Protein AF-A0A7J3XAY4-F1 (afdb_monomer)

Solvent-accessible surface area (backbone atoms only — not comparable to full-atom values): 6436 Å² total; per-residue (Å²): 137,67,55,61,93,83,45,65,50,96,45,68,69,40,49,77,64,52,71,62,56,57,43,84,44,72,63,88,97,42,81,42,78,47,72,65,78,79,75,43,59,65,22,84,42,76,41,29,35,29,28,75,67,48,33,23,26,46,93,77,48,100,66,72,84,59,48,47,61,45,39,46,44,5,50,35,79,92,67,63,33,45,67,48,73,51,56,79,40,80,43,60,65,83,68,67,56,77,91,51,50,65,33,71,58,120

Foldseek 3Di:
DDDPVRPDDPDPVCVVVVVFDWDWDDDPNDIDTDGDDDQDLEAEEEAAEAEPLGFGFHPPPPDPPCRQVSQCSQCDDDDHHDYDYDYPYYDYPPPPDPVRGPHDSD

Structure (mmCIF, N/CA/C/O backbone):
data_AF-A0A7J3XAY4-F1
#
_entry.id   AF-A0A7J3XAY4-F1
#
loop_
_atom_site.group_PDB
_atom_site.id
_atom_site.type_symbol
_atom_site.label_atom_id
_atom_site.label_alt_id
_atom_site.label_comp_id
_atom_site.label_asym_id
_atom_site.label_entity_id
_atom_site.label_seq_id
_atom_site.pdbx_PDB_ins_code
_atom_site.Cartn_x
_atom_site.Cartn_y
_atom_site.Cartn_z
_atom_site.occupancy
_atom_site.B_iso_or_equiv
_atom_site.auth_seq_id
_atom_site.auth_comp_id
_atom_site.auth_asym_id
_atom_site.auth_atom_id
_atom_site.pdbx_PDB_model_num
ATOM 1 N N . MET A 1 1 ? 11.924 -11.647 -12.050 1.00 62.00 1 MET A N 1
ATOM 2 C CA . MET A 1 1 ? 12.109 -10.312 -12.655 1.00 62.00 1 MET A CA 1
ATOM 3 C C . MET A 1 1 ? 12.253 -10.553 -14.152 1.00 62.00 1 MET A C 1
ATOM 5 O O . MET A 1 1 ? 13.091 -11.372 -14.502 1.00 62.00 1 MET A O 1
ATOM 9 N N . PHE A 1 2 ? 11.367 -10.007 -14.989 1.00 80.88 2 PHE A N 1
ATOM 10 C CA . PHE A 1 2 ? 11.328 -10.290 -16.432 1.00 80.88 2 PHE A CA 1
ATOM 11 C C . PHE A 1 2 ? 12.084 -9.215 -17.213 1.00 80.88 2 PHE A C 1
ATOM 13 O O . PHE A 1 2 ? 11.712 -8.044 -17.194 1.00 80.88 2 PHE A O 1
ATOM 20 N N . ASP A 1 3 ? 13.164 -9.614 -17.870 1.00 88.44 3 ASP A N 1
ATOM 21 C CA . ASP A 1 3 ? 13.917 -8.741 -18.763 1.00 88.44 3 ASP A CA 1
ATOM 22 C C . ASP A 1 3 ? 13.162 -8.596 -20.096 1.00 88.44 3 ASP A C 1
ATOM 24 O O . ASP A 1 3 ? 12.887 -9.619 -20.732 1.00 88.44 3 ASP A O 1
ATOM 28 N N . PRO A 1 4 ? 12.843 -7.361 -20.537 1.00 85.56 4 PRO A N 1
ATOM 29 C CA . PRO A 1 4 ? 12.059 -7.115 -21.746 1.00 85.56 4 PRO A CA 1
ATOM 30 C C . PRO A 1 4 ? 12.706 -7.686 -23.016 1.00 85.56 4 PRO A C 1
ATOM 32 O O . PRO A 1 4 ? 11.999 -7.914 -23.995 1.00 85.56 4 PRO A O 1
ATOM 35 N N . ARG A 1 5 ? 14.018 -7.972 -23.011 1.00 87.12 5 ARG A N 1
ATOM 36 C CA . ARG A 1 5 ? 14.722 -8.638 -24.122 1.00 87.12 5 ARG A CA 1
ATOM 37 C C . ARG A 1 5 ? 14.251 -10.076 -24.351 1.00 87.12 5 ARG A C 1
ATOM 39 O O . ARG A 1 5 ? 14.373 -10.580 -25.463 1.00 87.12 5 ARG A O 1
ATOM 46 N N . TYR A 1 6 ? 13.709 -10.725 -23.321 1.00 86.69 6 TYR A N 1
ATOM 47 C CA . TYR A 1 6 ? 13.260 -12.121 -23.358 1.00 86.69 6 TYR A CA 1
ATOM 48 C C . TYR A 1 6 ? 11.747 -12.261 -23.107 1.00 86.69 6 TYR A C 1
ATOM 50 O O . TYR A 1 6 ? 11.264 -13.361 -22.838 1.00 86.69 6 TYR A O 1
ATOM 58 N N . GLY A 1 7 ? 10.996 -11.156 -23.180 1.00 79.62 7 GLY A N 1
ATOM 59 C CA . GLY A 1 7 ? 9.553 -11.105 -22.940 1.00 79.62 7 GLY A CA 1
ATOM 60 C C . GLY A 1 7 ? 9.187 -10.556 -21.557 1.00 79.62 7 GLY A C 1
ATOM 61 O O . GLY A 1 7 ? 9.898 -9.746 -20.972 1.00 79.62 7 GLY A O 1
ATOM 62 N N . GLY A 1 8 ? 8.031 -10.962 -21.028 1.00 81.56 8 GLY A N 1
ATOM 63 C CA . GLY A 1 8 ? 7.540 -10.492 -19.721 1.00 81.56 8 GLY A CA 1
ATOM 64 C C . GLY A 1 8 ? 6.054 -10.149 -19.680 1.00 81.56 8 GLY A C 1
ATOM 65 O O . GLY A 1 8 ? 5.511 -9.883 -18.608 1.00 81.56 8 GLY A O 1
ATOM 66 N N . ALA A 1 9 ? 5.378 -10.179 -20.828 1.00 87.44 9 ALA A N 1
ATOM 67 C CA . ALA A 1 9 ? 3.928 -10.274 -20.887 1.00 87.44 9 ALA A CA 1
ATOM 68 C C . ALA A 1 9 ? 3.489 -11.734 -20.681 1.00 87.44 9 ALA A C 1
ATOM 70 O O . ALA A 1 9 ? 4.145 -12.660 -21.148 1.00 87.44 9 ALA A O 1
ATOM 71 N N . LEU A 1 10 ? 2.368 -11.945 -19.984 1.00 88.75 10 LEU A N 1
ATOM 72 C CA . LEU A 1 10 ? 1.833 -13.292 -19.729 1.00 88.75 10 LEU A CA 1
ATOM 73 C C . LEU A 1 10 ? 1.022 -13.859 -20.906 1.00 88.75 10 LEU A C 1
ATOM 75 O O . LEU A 1 10 ? 0.702 -15.043 -20.914 1.00 88.75 10 LEU A O 1
ATOM 79 N N . ASN A 1 11 ? 0.637 -13.016 -21.867 1.00 90.00 11 ASN A N 1
ATOM 80 C CA . ASN A 1 11 ? -0.084 -13.406 -23.076 1.00 90.00 11 ASN A CA 1
ATOM 81 C C . ASN A 1 11 ? 0.162 -12.393 -24.207 1.00 90.00 11 ASN A C 1
ATOM 83 O O . ASN A 1 11 ? 0.611 -11.272 -23.951 1.00 90.00 11 ASN A O 1
ATOM 87 N N . SER A 1 12 ? -0.182 -12.781 -25.439 1.00 91.31 12 SER A N 1
ATOM 88 C CA . SER A 1 12 ? 0.007 -11.958 -26.643 1.00 91.31 12 SER A CA 1
ATOM 89 C C . SER A 1 12 ? -0.746 -10.631 -26.578 1.00 91.31 12 SER A C 1
ATOM 91 O O . SER A 1 12 ? -0.208 -9.600 -26.952 1.00 91.31 12 SER A O 1
ATOM 93 N N . LEU A 1 13 ? -1.953 -10.606 -26.005 1.00 92.94 13 LEU A N 1
ATOM 94 C CA . LEU A 1 13 ? -2.717 -9.363 -25.873 1.00 92.94 13 LEU A CA 1
ATOM 95 C C . LEU A 1 13 ? -2.008 -8.331 -24.978 1.00 92.94 13 LEU A C 1
ATOM 97 O O . LEU A 1 13 ? -2.044 -7.134 -25.258 1.00 92.94 13 LEU A O 1
ATOM 101 N N . ALA A 1 14 ? -1.397 -8.775 -23.879 1.00 89.12 14 ALA A N 1
ATOM 102 C CA . ALA A 1 14 ? -0.628 -7.924 -22.976 1.00 89.12 14 ALA A CA 1
ATOM 103 C C . ALA A 1 14 ? 0.685 -7.446 -23.617 1.00 89.12 14 ALA A C 1
ATOM 105 O O . ALA A 1 14 ? 1.126 -6.328 -23.335 1.00 89.12 14 ALA A O 1
ATOM 106 N N . GLU A 1 15 ? 1.278 -8.270 -24.482 1.00 86.38 15 GLU A N 1
ATOM 107 C CA . GLU A 1 15 ? 2.447 -7.928 -25.295 1.00 86.38 15 GLU A CA 1
ATOM 108 C C . GLU A 1 15 ? 2.097 -6.855 -26.336 1.00 86.38 15 GLU A C 1
ATOM 110 O O . GLU A 1 15 ? 2.687 -5.773 -26.320 1.00 86.38 15 GLU A O 1
ATOM 115 N N . ASP A 1 16 ? 1.047 -7.087 -27.129 1.00 88.94 16 ASP A N 1
ATOM 116 C CA . ASP A 1 16 ? 0.533 -6.163 -28.147 1.00 88.94 16 ASP A CA 1
ATOM 117 C C . ASP A 1 16 ? 0.167 -4.803 -27.541 1.00 88.94 16 ASP A C 1
ATOM 119 O O . ASP A 1 16 ? 0.474 -3.741 -28.086 1.00 88.94 16 ASP A O 1
ATOM 123 N N . ARG A 1 17 ? -0.475 -4.821 -26.365 1.00 88.50 17 ARG A N 1
ATOM 124 C CA . ARG A 1 17 ? -0.884 -3.609 -25.640 1.00 88.50 17 ARG A CA 1
ATOM 125 C C . ARG A 1 17 ? 0.232 -2.978 -24.812 1.00 88.50 17 ARG A C 1
ATOM 127 O O . ARG A 1 17 ? 0.009 -1.908 -24.242 1.00 88.50 17 ARG A O 1
ATOM 134 N N . ARG A 1 18 ? 1.400 -3.624 -24.703 1.00 83.12 18 ARG A N 1
ATOM 135 C CA . ARG A 1 18 ? 2.540 -3.189 -23.876 1.00 83.12 18 ARG A CA 1
ATOM 136 C C . ARG A 1 18 ? 2.117 -2.800 -22.455 1.00 83.12 18 ARG A C 1
ATOM 138 O O . ARG A 1 18 ? 2.491 -1.749 -21.927 1.00 83.12 18 ARG A O 1
ATOM 145 N N . THR A 1 19 ? 1.279 -3.633 -21.835 1.00 84.19 19 THR A N 1
ATOM 146 C CA . THR A 1 19 ? 0.776 -3.374 -20.474 1.00 84.19 19 THR A CA 1
ATOM 147 C C . THR A 1 19 ? 1.843 -3.609 -19.407 1.00 84.19 19 THR A C 1
ATOM 149 O O . THR A 1 19 ? 1.753 -3.038 -18.324 1.00 84.19 19 THR A O 1
ATOM 152 N N . CYS A 1 20 ? 2.867 -4.410 -19.712 1.00 79.56 20 CYS A N 1
ATOM 153 C CA . CYS A 1 20 ? 4.084 -4.507 -18.915 1.00 79.56 20 CYS A CA 1
ATOM 154 C C . CYS A 1 20 ? 5.065 -3.417 -19.369 1.00 79.56 20 CYS A C 1
ATOM 156 O O . CYS A 1 20 ? 5.429 -3.367 -20.542 1.00 79.56 20 CYS A O 1
ATOM 158 N N . ARG A 1 21 ? 5.467 -2.522 -18.459 1.00 85.06 21 ARG A N 1
ATOM 159 C CA . ARG A 1 21 ? 6.380 -1.408 -18.757 1.00 85.06 21 ARG A CA 1
ATOM 160 C C . ARG A 1 21 ? 7.683 -1.593 -17.992 1.00 85.06 21 ARG A C 1
ATOM 162 O O . ARG A 1 21 ? 7.809 -1.130 -16.856 1.00 85.06 21 ARG A O 1
ATOM 169 N N . VAL A 1 22 ? 8.612 -2.299 -18.624 1.00 90.56 22 VAL A N 1
ATOM 170 C CA . VAL A 1 22 ? 9.981 -2.472 -18.142 1.00 90.56 22 VAL A CA 1
ATOM 171 C C . VAL A 1 22 ? 10.904 -1.874 -19.190 1.00 90.56 22 VAL A C 1
ATOM 173 O O . VAL A 1 22 ? 10.893 -2.318 -20.335 1.00 90.56 22 VAL A O 1
ATOM 176 N N . ASP A 1 23 ? 11.666 -0.858 -18.799 1.00 89.62 23 ASP A N 1
ATOM 177 C CA . ASP A 1 23 ? 12.626 -0.193 -19.678 1.00 89.62 23 ASP A CA 1
ATOM 178 C C . ASP A 1 23 ? 14.044 -0.657 -19.321 1.00 89.62 23 ASP A C 1
ATOM 180 O O . ASP A 1 23 ? 14.370 -0.790 -18.143 1.00 89.62 23 ASP A O 1
ATOM 184 N N . LEU A 1 24 ? 14.896 -0.887 -20.320 1.00 92.75 24 LEU A N 1
ATOM 185 C CA . LEU A 1 24 ? 16.335 -1.032 -20.097 1.00 92.75 24 L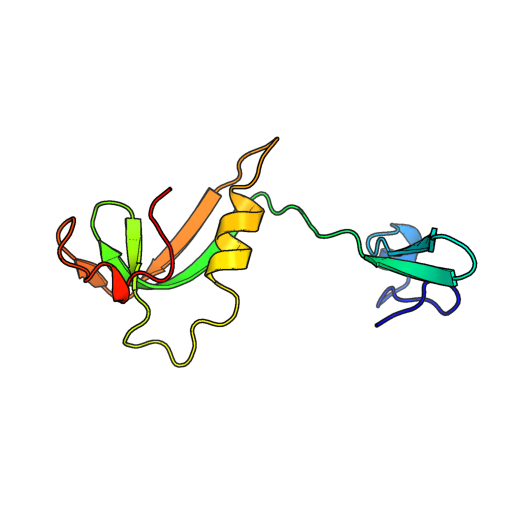EU A CA 1
ATOM 186 C C . LEU A 1 24 ? 16.932 0.377 -20.032 1.00 92.75 24 LEU A C 1
ATOM 188 O O . LEU A 1 24 ? 16.783 1.156 -20.974 1.00 92.75 24 LEU A O 1
ATOM 192 N N . ILE A 1 25 ? 17.554 0.721 -18.909 1.00 95.38 25 ILE A N 1
ATOM 193 C CA . ILE A 1 25 ? 18.2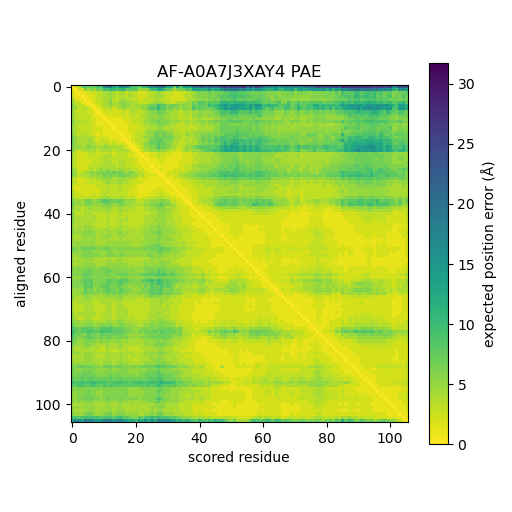27 2.005 -18.711 1.00 95.38 25 ILE A CA 1
ATOM 194 C C . ILE A 1 25 ? 19.705 1.766 -18.430 1.00 95.38 25 ILE A C 1
ATOM 196 O O . ILE A 1 25 ? 20.074 0.744 -17.857 1.00 95.38 25 ILE A O 1
ATOM 200 N N . THR A 1 26 ? 20.545 2.730 -18.781 1.00 97.25 26 THR A N 1
ATOM 201 C CA . THR A 1 26 ? 21.976 2.696 -18.475 1.00 97.25 26 THR A CA 1
ATOM 202 C C . THR A 1 26 ? 22.280 3.782 -17.454 1.00 97.25 26 THR A C 1
ATOM 204 O O . THR A 1 26 ? 21.899 4.939 -17.644 1.00 97.25 26 THR A O 1
ATOM 207 N N . LEU A 1 27 ? 22.936 3.410 -16.357 1.00 97.06 27 LEU A N 1
ATOM 208 C CA . LEU A 1 27 ? 23.382 4.331 -15.314 1.00 97.06 27 LEU A CA 1
ATOM 209 C C . LEU A 1 27 ? 24.888 4.136 -15.122 1.00 97.06 27 LEU A C 1
ATOM 211 O O . LEU A 1 27 ? 25.319 3.136 -14.553 1.00 97.06 27 LEU A O 1
ATOM 215 N N . GLY A 1 28 ? 25.683 5.092 -15.609 1.00 95.62 28 GLY A N 1
ATOM 216 C CA . GLY A 1 28 ? 27.132 4.911 -15.732 1.00 95.62 28 GLY A CA 1
ATOM 217 C C . GLY A 1 28 ? 27.448 3.885 -16.819 1.00 95.62 28 GLY A C 1
ATOM 218 O O . GLY A 1 28 ? 26.924 4.002 -17.923 1.00 95.62 28 GLY A O 1
ATOM 219 N N . ASP A 1 29 ? 28.250 2.878 -16.481 1.00 96.31 29 ASP A N 1
ATOM 220 C CA . ASP A 1 29 ? 28.641 1.791 -17.392 1.00 96.31 29 ASP A CA 1
ATOM 221 C C . ASP A 1 29 ? 27.803 0.508 -17.196 1.00 96.31 29 ASP A C 1
ATOM 223 O O . ASP A 1 29 ? 28.110 -0.532 -17.772 1.00 96.31 29 ASP A O 1
ATOM 227 N N . GLU A 1 30 ? 26.737 0.574 -16.389 1.00 97.38 30 GLU A N 1
ATOM 228 C CA . GLU A 1 30 ? 25.918 -0.581 -15.999 1.00 97.38 30 GLU A CA 1
ATOM 229 C C . GLU A 1 30 ? 24.475 -0.473 -16.523 1.00 97.38 30 GLU A C 1
ATOM 231 O O . GLU A 1 30 ? 23.853 0.599 -16.507 1.00 97.38 30 GLU A O 1
ATOM 236 N N . GLU A 1 31 ? 23.918 -1.607 -16.956 1.00 96.06 31 GLU A N 1
ATOM 237 C CA . GLU A 1 31 ? 22.525 -1.726 -17.401 1.00 96.06 31 GLU A CA 1
ATOM 238 C C . GLU A 1 31 ? 21.587 -2.115 -16.247 1.00 96.06 31 GLU A C 1
ATOM 240 O O . GLU A 1 31 ? 21.856 -3.034 -15.475 1.00 96.06 31 GLU A O 1
ATOM 245 N N . TYR A 1 32 ? 20.422 -1.467 -16.179 1.00 95.38 32 TYR A N 1
ATOM 246 C CA . TYR A 1 32 ? 19.374 -1.735 -15.198 1.00 95.38 32 TYR A CA 1
ATOM 247 C C . TYR A 1 32 ? 18.014 -1.900 -15.865 1.00 95.38 32 TYR A C 1
ATOM 249 O O . TYR A 1 32 ? 17.704 -1.280 -16.881 1.00 95.38 32 TYR A O 1
ATOM 257 N N . LEU A 1 33 ? 17.153 -2.688 -15.225 1.00 93.88 33 LEU A N 1
ATOM 258 C CA . LEU A 1 33 ? 15.746 -2.788 -15.588 1.00 93.88 33 LEU A CA 1
ATOM 259 C C . LEU A 1 33 ? 14.920 -1.816 -14.742 1.00 93.88 33 LEU A C 1
ATOM 261 O O . LEU A 1 33 ? 14.766 -1.997 -13.532 1.00 93.88 33 LEU A O 1
ATOM 265 N N . LEU A 1 34 ? 14.347 -0.801 -15.381 1.00 93.19 34 LEU A N 1
ATOM 266 C CA . LEU A 1 34 ? 13.415 0.133 -14.767 1.00 93.19 34 LEU A CA 1
ATOM 267 C C . LEU A 1 34 ? 11.990 -0.417 -14.844 1.00 93.19 34 LEU A C 1
ATOM 269 O O . LEU A 1 34 ? 11.330 -0.362 -15.881 1.00 93.19 34 LEU A O 1
ATOM 273 N N . TYR A 1 35 ? 11.490 -0.890 -13.707 1.00 90.88 35 TYR A N 1
ATOM 274 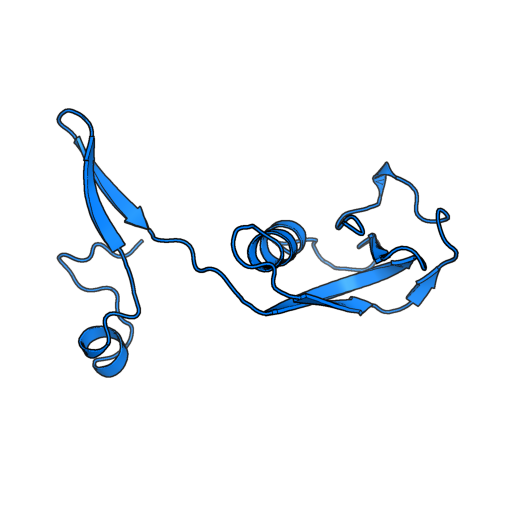C CA . TYR A 1 35 ? 10.099 -1.300 -13.545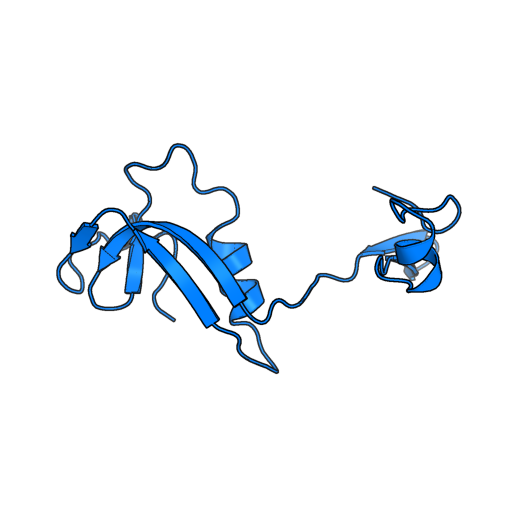 1.00 90.88 35 TYR A CA 1
ATOM 275 C C . TYR A 1 35 ? 9.225 -0.087 -13.259 1.00 90.88 35 TYR A C 1
ATOM 277 O O . TYR A 1 35 ? 9.332 0.530 -12.196 1.00 90.88 35 TYR A O 1
ATOM 285 N N . ARG A 1 36 ? 8.320 0.255 -14.180 1.00 87.25 36 ARG A N 1
ATOM 286 C CA . ARG A 1 36 ? 7.383 1.353 -13.931 1.00 87.25 36 ARG A CA 1
ATOM 287 C C . ARG A 1 36 ? 6.294 0.910 -12.962 1.00 87.25 36 ARG A C 1
ATOM 289 O O . ARG A 1 36 ? 5.460 0.068 -13.292 1.00 87.25 36 ARG A O 1
ATOM 296 N N . CYS A 1 37 ? 6.280 1.518 -11.780 1.00 84.38 37 CYS A N 1
ATOM 297 C CA . CYS A 1 37 ? 5.256 1.258 -10.777 1.00 84.38 37 CYS A CA 1
ATOM 298 C C . CYS A 1 37 ? 3.863 1.681 -11.282 1.00 84.38 37 CYS A C 1
ATOM 300 O O . CYS A 1 37 ? 3.714 2.782 -11.824 1.00 84.38 37 CYS A O 1
ATOM 302 N N . PRO A 1 38 ? 2.823 0.852 -11.087 1.00 84.56 38 PRO A N 1
ATOM 303 C CA . PRO A 1 38 ? 1.459 1.236 -11.416 1.00 84.56 38 PRO A CA 1
ATOM 304 C C . PRO A 1 38 ? 0.962 2.342 -10.476 1.00 84.56 38 PRO A C 1
ATOM 306 O O . PRO A 1 38 ? 1.294 2.368 -9.290 1.00 84.56 38 PRO A O 1
ATOM 309 N N . LYS A 1 39 ? 0.107 3.226 -10.999 1.00 91.19 39 LYS A N 1
ATOM 310 C CA . LYS A 1 39 ? -0.609 4.242 -10.219 1.00 91.19 39 LYS A CA 1
ATOM 311 C C . LYS A 1 39 ? -2.099 3.888 -10.172 1.00 91.19 39 LYS A C 1
ATOM 313 O O . LYS A 1 39 ? -2.817 4.234 -11.108 1.00 91.19 39 LYS A O 1
ATOM 318 N N . PRO A 1 40 ? -2.579 3.196 -9.128 1.00 93.94 40 PRO A N 1
ATOM 319 C CA . PRO A 1 40 ? -3.990 2.851 -9.035 1.00 93.94 40 PRO A CA 1
ATOM 320 C C . PRO A 1 40 ? -4.851 4.092 -8.751 1.00 93.94 40 PRO A C 1
ATOM 322 O O . PRO A 1 40 ? -4.446 4.990 -8.006 1.00 93.94 40 PRO A O 1
ATOM 325 N N . ASP A 1 41 ? -6.056 4.127 -9.326 1.00 96.38 41 ASP A N 1
ATOM 326 C CA . ASP A 1 41 ? -7.109 5.086 -8.959 1.00 96.38 41 ASP A CA 1
ATOM 327 C C . ASP A 1 41 ? -7.867 4.641 -7.696 1.00 96.38 41 ASP A C 1
ATOM 329 O O . ASP A 1 41 ? -8.410 5.472 -6.968 1.00 96.38 41 ASP A O 1
ATOM 333 N N . VAL A 1 42 ? -7.897 3.332 -7.426 1.00 97.25 42 VAL A N 1
ATOM 334 C CA . VAL A 1 42 ? -8.594 2.727 -6.285 1.00 97.25 42 VAL A CA 1
ATOM 335 C C . VAL A 1 42 ? -7.688 1.701 -5.606 1.00 97.25 42 VAL A C 1
ATOM 337 O O . VAL A 1 42 ? -7.163 0.805 -6.264 1.00 97.25 42 VAL A O 1
ATOM 340 N N . ALA A 1 43 ? -7.537 1.811 -4.288 1.00 97.00 43 ALA A N 1
ATOM 341 C CA . ALA A 1 43 ? -6.944 0.791 -3.430 1.00 97.00 43 ALA A CA 1
ATOM 342 C C . ALA A 1 43 ? -8.039 0.097 -2.618 1.00 97.00 43 ALA A C 1
ATOM 344 O O . ALA A 1 43 ? -8.808 0.758 -1.923 1.00 97.00 43 ALA A O 1
ATOM 345 N N . LEU A 1 44 ? -8.079 -1.233 -2.671 1.00 97.44 44 LEU A N 1
ATOM 346 C CA . LEU A 1 44 ? -8.902 -2.051 -1.785 1.00 97.44 44 LEU A CA 1
ATOM 347 C C . LEU A 1 44 ? -7.988 -2.658 -0.727 1.00 97.44 44 LEU A C 1
ATOM 349 O O . LEU A 1 44 ? -7.058 -3.391 -1.064 1.00 97.44 44 LEU A O 1
ATOM 353 N N . ILE A 1 45 ? -8.233 -2.335 0.539 1.00 97.38 45 ILE A N 1
ATOM 354 C CA . ILE A 1 45 ? -7.424 -2.826 1.655 1.00 97.38 45 ILE A CA 1
ATOM 355 C C . ILE A 1 45 ? -8.298 -3.458 2.732 1.00 97.38 45 ILE A C 1
ATOM 357 O O . ILE A 1 45 ? -9.497 -3.188 2.830 1.00 97.38 45 ILE A O 1
ATOM 361 N N . ARG A 1 46 ? -7.674 -4.287 3.566 1.00 97.12 46 ARG A N 1
ATOM 362 C CA . ARG A 1 46 ? -8.307 -4.905 4.725 1.00 97.12 46 ARG A CA 1
ATOM 363 C C . ARG A 1 46 ? -7.528 -4.576 5.994 1.00 97.12 46 ARG A C 1
ATOM 365 O O . ARG A 1 46 ? -6.301 -4.565 5.977 1.00 97.12 46 ARG A O 1
ATOM 372 N N . GLY A 1 47 ? -8.256 -4.332 7.080 1.00 97.56 47 GLY A N 1
ATOM 373 C CA . GLY A 1 47 ? -7.709 -4.164 8.424 1.00 97.56 47 GLY A CA 1
ATOM 374 C C . GLY A 1 47 ? -8.638 -4.741 9.492 1.00 97.56 47 GLY A C 1
ATOM 375 O O . GLY A 1 47 ? -9.751 -5.183 9.198 1.00 97.56 47 GLY A O 1
ATOM 376 N N . ALA A 1 48 ? -8.194 -4.716 10.746 1.00 98.12 48 ALA A N 1
ATOM 377 C CA . ALA A 1 48 ? -8.975 -5.247 11.857 1.00 98.12 48 ALA A CA 1
ATOM 378 C C . ALA A 1 48 ? -9.975 -4.205 12.377 1.00 98.12 48 ALA A C 1
ATOM 380 O O . ALA A 1 48 ? -11.184 -4.463 12.411 1.00 98.12 48 ALA A O 1
ATOM 381 N N . THR A 1 49 ? -9.480 -3.017 12.723 1.00 98.44 49 THR A N 1
ATOM 382 C CA . THR A 1 49 ? -10.267 -1.946 13.341 1.00 98.44 49 THR A CA 1
ATOM 383 C C . THR A 1 49 ? -9.926 -0.615 12.678 1.00 98.44 49 THR A C 1
ATOM 385 O O . THR A 1 49 ? -8.749 -0.317 12.491 1.00 98.44 49 THR A O 1
ATOM 388 N N . ALA A 1 50 ? -10.942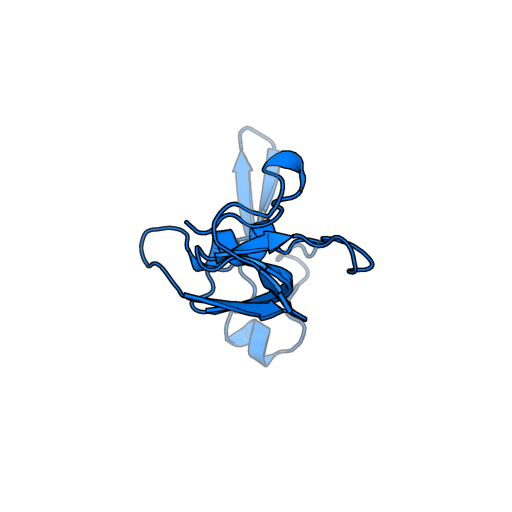 0.173 12.318 1.00 98.38 50 ALA A N 1
ATOM 389 C CA . ALA A 1 50 ? -10.768 1.573 11.932 1.00 98.38 50 ALA A CA 1
ATOM 390 C C . ALA A 1 50 ? -11.341 2.488 13.015 1.00 98.38 50 ALA A C 1
ATOM 392 O O . ALA A 1 50 ? -12.398 2.181 13.568 1.00 98.38 50 ALA A O 1
ATOM 393 N N . ASP A 1 51 ? -10.683 3.605 13.307 1.00 98.06 51 ASP A N 1
ATOM 394 C CA . ASP A 1 51 ? -11.316 4.676 14.075 1.00 98.06 51 ASP A CA 1
ATOM 395 C C . ASP A 1 51 ? -12.145 5.605 13.170 1.00 98.06 51 ASP A C 1
ATOM 397 O O . ASP A 1 51 ? -12.062 5.550 11.942 1.00 98.06 51 ASP A O 1
ATOM 401 N N . GLU A 1 52 ? -12.960 6.470 13.773 1.00 97.62 52 GLU A N 1
ATOM 402 C CA . GLU A 1 52 ? -13.803 7.443 13.055 1.00 97.62 52 GLU A CA 1
ATOM 403 C C . GLU A 1 52 ? -13.007 8.466 12.222 1.00 97.62 52 GLU A C 1
ATOM 405 O O . GLU A 1 52 ? -13.580 9.117 11.351 1.00 97.62 52 GLU A O 1
ATOM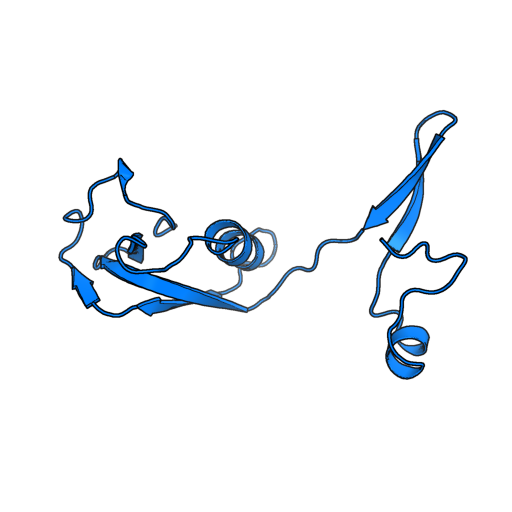 410 N N . LEU A 1 53 ? -11.697 8.614 12.466 1.00 97.00 53 LEU A N 1
ATOM 411 C CA . LEU A 1 53 ? -10.822 9.461 11.652 1.00 97.00 53 LEU A CA 1
ATOM 412 C C . LEU A 1 53 ? -10.308 8.720 10.413 1.00 97.00 53 LEU A C 1
ATOM 414 O O . LEU A 1 53 ? -9.874 9.369 9.467 1.00 97.00 53 LEU A O 1
ATOM 418 N N . GLY A 1 54 ? -10.377 7.388 10.397 1.00 96.75 54 GLY A N 1
ATOM 419 C CA . GLY A 1 54 ? -9.887 6.536 9.318 1.00 96.75 54 GLY A CA 1
ATOM 420 C C . GLY A 1 54 ? -8.508 5.930 9.578 1.00 96.75 54 GLY A C 1
ATOM 421 O O . GLY A 1 54 ? -7.932 5.350 8.660 1.00 96.75 54 GLY A O 1
ATOM 422 N N . ASN A 1 55 ? -7.967 6.034 10.797 1.00 98.19 55 ASN A N 1
ATOM 423 C CA . ASN A 1 55 ? -6.770 5.282 11.170 1.00 98.19 55 ASN A CA 1
ATOM 424 C C . ASN A 1 55 ? -7.125 3.804 11.303 1.00 98.19 55 ASN A C 1
ATOM 426 O O . ASN A 1 55 ? -8.149 3.467 11.895 1.00 98.19 55 ASN A O 1
ATOM 430 N N . ILE A 1 56 ? -6.268 2.922 10.797 1.00 98.25 56 ILE A N 1
ATOM 431 C CA . ILE A 1 56 ? -6.525 1.481 10.766 1.00 98.25 56 ILE A CA 1
ATOM 432 C C . ILE A 1 56 ? -5.429 0.741 11.522 1.00 98.25 56 ILE A C 1
ATOM 434 O O . ILE A 1 56 ? -4.239 0.918 11.246 1.00 98.25 56 ILE A O 1
ATOM 438 N N . SER A 1 57 ? -5.836 -0.139 12.432 1.00 98.06 57 SER A N 1
ATOM 439 C CA . SER A 1 57 ? -4.980 -1.142 13.062 1.00 98.06 57 SER A CA 1
ATOM 440 C C . SER A 1 57 ? -5.233 -2.538 12.482 1.00 98.06 57 SER A C 1
ATOM 442 O O . SER A 1 57 ? -6.248 -2.809 11.831 1.00 98.06 57 SER A O 1
ATOM 444 N N . MET A 1 58 ? -4.270 -3.438 12.686 1.00 97.75 58 MET A N 1
ATOM 445 C CA . MET A 1 58 ? -4.265 -4.788 12.103 1.00 97.75 58 MET A CA 1
ATOM 446 C C . MET A 1 58 ? -4.075 -5.888 13.156 1.00 97.75 58 MET A C 1
ATOM 448 O O . MET A 1 58 ? -3.601 -6.972 12.846 1.00 97.75 58 MET A O 1
ATOM 452 N N . GLU A 1 59 ? -4.459 -5.631 14.407 1.00 96.19 59 GLU A N 1
ATOM 453 C CA . GLU A 1 59 ? -4.222 -6.492 15.577 1.00 96.19 59 GLU A CA 1
ATOM 454 C C . GLU A 1 59 ? -4.881 -7.885 15.513 1.00 96.19 59 GLU A C 1
ATOM 456 O O . GLU A 1 59 ? -4.573 -8.749 16.328 1.00 96.19 59 GLU A O 1
ATOM 461 N N . HIS A 1 60 ? -5.762 -8.123 14.537 1.00 96.12 60 HIS A N 1
ATOM 462 C CA . HIS A 1 60 ? -6.378 -9.427 14.263 1.00 96.12 60 HIS A CA 1
ATOM 463 C C . HIS A 1 60 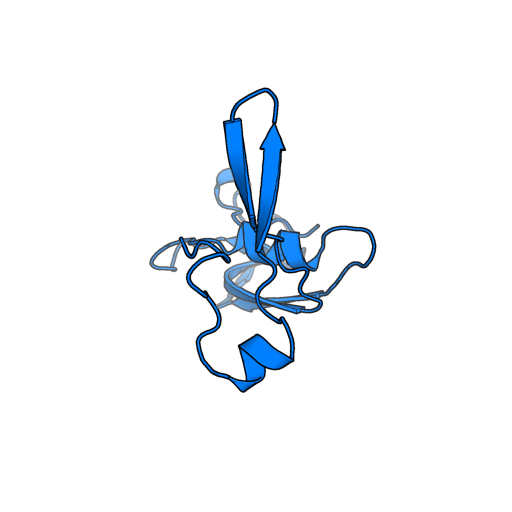? -6.231 -9.891 12.809 1.00 96.12 60 HIS A C 1
ATOM 465 O O . HIS A 1 60 ? -6.948 -10.795 12.379 1.00 96.12 60 HIS A O 1
ATOM 471 N N . GLU A 1 61 ? -5.329 -9.280 12.046 1.00 96.12 61 GLU A N 1
ATOM 472 C CA . GLU A 1 61 ? -4.957 -9.783 10.727 1.00 96.12 61 GLU A CA 1
ATOM 473 C C . GLU A 1 61 ? -3.706 -10.663 10.851 1.00 96.12 61 GLU A C 1
ATOM 475 O O . GLU A 1 61 ? -2.862 -10.442 11.717 1.00 96.12 61 GLU A O 1
ATOM 480 N N . ALA A 1 62 ? -3.570 -11.669 9.983 1.00 94.25 62 ALA A N 1
ATOM 481 C CA . ALA A 1 62 ? -2.426 -12.586 10.027 1.00 94.25 62 ALA A CA 1
ATOM 482 C C . ALA A 1 62 ? -1.090 -11.887 9.707 1.00 94.25 62 ALA A C 1
ATOM 484 O O . ALA A 1 62 ? -0.043 -12.286 10.212 1.00 94.25 62 ALA A O 1
ATOM 485 N N . ALA A 1 63 ? -1.127 -10.854 8.860 1.00 92.62 63 ALA A N 1
ATOM 486 C CA . ALA A 1 63 ? 0.014 -10.019 8.508 1.00 92.62 63 ALA A CA 1
ATOM 487 C C . ALA A 1 63 ? -0.459 -8.666 7.954 1.00 92.62 63 ALA A C 1
ATOM 489 O O . ALA A 1 63 ? -1.535 -8.573 7.363 1.00 92.62 63 ALA A O 1
ATOM 490 N N . ALA A 1 64 ? 0.379 -7.634 8.080 1.00 90.38 64 ALA A N 1
ATOM 491 C CA . ALA A 1 64 ? 0.115 -6.326 7.475 1.00 90.38 64 ALA A CA 1
ATOM 492 C C . ALA A 1 64 ? 0.326 -6.308 5.948 1.00 90.38 64 ALA A C 1
ATOM 494 O O . ALA A 1 64 ? -0.300 -5.522 5.233 1.00 90.38 64 ALA A O 1
ATOM 495 N N . LEU A 1 65 ? 1.192 -7.197 5.444 1.00 92.81 65 LEU A N 1
ATOM 496 C CA . LEU A 1 65 ? 1.603 -7.254 4.039 1.00 92.81 65 LEU A CA 1
ATOM 497 C C . LEU A 1 65 ? 1.993 -5.850 3.530 1.00 92.81 65 LEU A C 1
ATOM 499 O O . LEU A 1 65 ? 2.726 -5.128 4.198 1.00 92.81 65 LEU A O 1
ATOM 503 N N . ASN A 1 66 ? 1.479 -5.455 2.363 1.00 93.38 66 ASN A N 1
ATOM 504 C CA . ASN A 1 66 ? 1.769 -4.176 1.714 1.00 93.38 66 ASN A CA 1
ATOM 505 C C . ASN A 1 66 ? 0.600 -3.182 1.816 1.00 93.38 66 ASN A C 1
ATOM 507 O O . ASN A 1 66 ? 0.471 -2.299 0.968 1.00 93.38 66 ASN A O 1
ATOM 511 N N . VAL A 1 67 ? -0.279 -3.323 2.815 1.00 95.81 67 VAL A N 1
ATOM 512 C CA . VAL A 1 67 ? -1.517 -2.530 2.920 1.00 95.81 67 VAL A CA 1
ATOM 513 C C . VAL A 1 67 ? -1.244 -1.019 2.922 1.00 95.81 67 VAL A C 1
ATOM 515 O O . VAL A 1 67 ? -1.900 -0.288 2.178 1.00 95.81 67 VAL A O 1
ATOM 518 N N . LEU A 1 68 ? -0.237 -0.555 3.672 1.00 96.94 68 LEU A N 1
ATOM 519 C CA . LEU A 1 68 ? 0.148 0.860 3.683 1.00 96.94 68 LEU A CA 1
ATOM 520 C C . LEU A 1 68 ? 0.634 1.331 2.304 1.00 96.94 68 LEU A C 1
ATOM 522 O O . LEU A 1 68 ? 0.166 2.351 1.802 1.00 96.94 68 LEU A O 1
ATOM 526 N N . ALA A 1 69 ? 1.525 0.567 1.668 1.00 95.88 69 ALA A N 1
ATOM 527 C CA . ALA A 1 69 ? 2.079 0.918 0.362 1.00 95.88 69 ALA A CA 1
ATOM 528 C C . ALA A 1 69 ? 0.992 0.989 -0.725 1.00 95.88 69 ALA A C 1
ATOM 530 O O . ALA A 1 69 ? 1.008 1.892 -1.558 1.00 95.88 69 ALA A O 1
ATOM 531 N N . ILE A 1 70 ? 0.010 0.081 -0.695 1.00 95.75 70 ILE A N 1
ATOM 532 C CA . ILE A 1 70 ? -1.131 0.080 -1.623 1.00 95.75 70 ILE A CA 1
ATOM 533 C C . ILE A 1 70 ? -2.010 1.319 -1.403 1.00 95.75 70 ILE A C 1
ATOM 535 O O . ILE A 1 70 ? -2.349 2.013 -2.365 1.00 95.75 70 ILE A O 1
ATOM 539 N N . ALA A 1 71 ? -2.344 1.630 -0.145 1.00 96.50 71 ALA A N 1
ATOM 540 C CA . ALA A 1 71 ? -3.128 2.814 0.201 1.00 96.50 71 ALA A CA 1
ATOM 541 C C . ALA A 1 71 ? -2.430 4.109 -0.250 1.00 96.50 71 ALA A C 1
ATOM 543 O O . ALA A 1 71 ? -3.050 4.976 -0.871 1.00 96.50 71 ALA A O 1
ATOM 544 N N . GLN A 1 72 ? -1.122 4.211 -0.002 1.00 95.56 72 GLN A N 1
ATOM 545 C CA . GLN A 1 72 ? -0.304 5.346 -0.420 1.00 95.56 72 GLN A CA 1
ATOM 546 C C . GLN A 1 72 ? -0.190 5.443 -1.941 1.00 95.56 72 GLN A C 1
ATOM 548 O O . GLN A 1 72 ? -0.345 6.533 -2.484 1.00 95.56 72 GLN A O 1
ATOM 553 N N . ALA A 1 73 ? 0.007 4.330 -2.654 1.00 95.44 73 ALA A N 1
ATOM 554 C CA . ALA A 1 73 ? 0.077 4.330 -4.114 1.00 95.44 73 ALA A CA 1
ATOM 555 C C . ALA A 1 73 ? -1.211 4.884 -4.745 1.00 95.44 73 ALA A C 1
ATOM 557 O O . ALA A 1 73 ? -1.152 5.668 -5.695 1.00 95.44 73 ALA A O 1
ATOM 558 N N . ALA A 1 74 ? -2.384 4.557 -4.194 1.00 96.19 74 ALA A N 1
ATOM 559 C CA . ALA A 1 74 ? -3.644 5.145 -4.648 1.00 96.19 74 ALA A CA 1
ATOM 560 C C . ALA A 1 74 ? -3.754 6.636 -4.293 1.00 96.19 74 ALA A C 1
ATOM 562 O O . ALA A 1 74 ? -4.138 7.444 -5.140 1.00 96.19 74 ALA A O 1
ATOM 563 N N . ARG A 1 75 ? -3.357 7.041 -3.083 1.00 94.31 75 ARG A N 1
ATOM 564 C CA . ARG A 1 75 ? -3.432 8.441 -2.627 1.00 94.31 75 ARG A CA 1
ATOM 565 C C . ARG A 1 75 ? -2.350 9.369 -3.182 1.00 94.31 75 ARG A C 1
ATOM 567 O O . ARG A 1 75 ? -2.532 10.583 -3.115 1.00 94.31 75 ARG A O 1
ATOM 574 N N . ALA A 1 76 ? -1.264 8.833 -3.732 1.00 93.94 76 ALA A N 1
ATOM 575 C CA . ALA A 1 76 ? -0.134 9.621 -4.206 1.00 93.94 76 ALA A CA 1
ATOM 576 C C . ALA A 1 76 ? -0.533 10.637 -5.292 1.00 93.94 76 ALA A C 1
ATOM 578 O O . ALA A 1 76 ? -1.403 10.385 -6.129 1.00 93.94 76 ALA A O 1
ATOM 579 N N . SER A 1 77 ? 0.142 11.786 -5.285 1.00 92.12 77 SER A N 1
ATOM 580 C CA . SER A 1 77 ? 0.073 12.806 -6.337 1.00 92.12 77 SER A CA 1
ATOM 581 C C . SER A 1 77 ? 0.568 12.264 -7.693 1.00 92.12 77 SER A C 1
ATOM 583 O O . SER A 1 77 ? 1.278 11.258 -7.724 1.00 92.12 77 SER A O 1
ATOM 585 N N . PRO A 1 78 ? 0.237 12.910 -8.831 1.00 90.75 78 PRO A N 1
ATOM 586 C CA . PRO A 1 78 ? -0.540 14.150 -8.973 1.00 90.75 78 PRO A CA 1
ATOM 587 C C . PRO A 1 78 ? -2.059 13.948 -8.902 1.00 90.75 78 PRO A C 1
ATOM 589 O O . PRO A 1 78 ? -2.774 14.843 -8.462 1.00 90.75 78 PRO A O 1
ATOM 592 N N . LYS A 1 79 ? -2.561 12.770 -9.287 1.00 93.06 79 LYS A N 1
ATOM 593 C CA . LYS A 1 79 ? -3.986 12.433 -9.224 1.00 93.06 79 LYS A CA 1
ATOM 594 C C . LYS A 1 79 ? -4.246 11.526 -8.024 1.00 93.06 79 LYS A C 1
ATOM 596 O O . LYS A 1 79 ? -3.893 10.345 -8.042 1.00 93.06 79 LYS A O 1
ATOM 601 N N . LYS A 1 80 ? -4.879 12.088 -6.994 1.00 94.31 80 LYS A N 1
ATOM 602 C CA . LYS A 1 80 ? -5.276 11.341 -5.798 1.00 94.31 80 LYS A CA 1
ATOM 603 C C . LYS A 1 80 ? -6.443 10.412 -6.130 1.00 94.31 80 LYS A C 1
ATOM 605 O O . LYS A 1 80 ? -7.499 10.870 -6.555 1.00 94.31 80 LYS A O 1
ATOM 610 N N . GLY A 1 81 ? -6.233 9.119 -5.926 1.00 96.00 81 GLY A N 1
ATOM 611 C CA . GLY A 1 81 ? -7.269 8.099 -5.955 1.00 96.00 81 GLY A CA 1
ATOM 612 C C . GLY A 1 81 ? -7.999 7.973 -4.616 1.00 96.00 81 GLY A C 1
ATOM 613 O O . GLY A 1 81 ? -7.868 8.815 -3.715 1.00 96.00 81 GLY A O 1
ATOM 614 N N . VAL A 1 82 ? -8.751 6.885 -4.470 1.00 96.25 82 VAL A N 1
ATOM 615 C CA . VAL A 1 82 ? -9.476 6.536 -3.243 1.00 96.25 82 VAL A CA 1
ATOM 616 C C . VAL A 1 82 ? -8.961 5.225 -2.658 1.00 96.25 82 VAL A C 1
ATOM 618 O O . VAL A 1 82 ? -8.640 4.287 -3.382 1.00 96.25 82 VAL A O 1
ATOM 621 N N . THR A 1 83 ? -8.907 5.157 -1.333 1.00 97.06 83 THR A N 1
ATOM 622 C CA . THR A 1 83 ? -8.652 3.919 -0.599 1.00 97.06 83 THR A CA 1
ATOM 623 C C . THR A 1 83 ? -9.944 3.508 0.085 1.00 97.06 83 THR A C 1
ATOM 625 O O . THR A 1 83 ? -10.521 4.295 0.832 1.00 97.06 83 THR A O 1
ATOM 628 N N . ILE A 1 84 ? -10.401 2.288 -0.181 1.00 97.69 84 ILE A N 1
ATOM 629 C CA . ILE A 1 84 ? -11.573 1.684 0.447 1.00 97.69 84 ILE A CA 1
ATOM 630 C C . ILE A 1 84 ? -11.063 0.583 1.368 1.00 97.69 84 ILE A C 1
ATOM 632 O O . ILE A 1 84 ? -10.446 -0.385 0.919 1.00 97.69 84 ILE A O 1
ATOM 636 N N . ALA A 1 85 ? -11.312 0.749 2.663 1.00 97.56 85 ALA A N 1
ATOM 637 C CA . ALA A 1 85 ? -10.887 -0.194 3.680 1.00 97.56 85 ALA A CA 1
ATOM 638 C C . ALA A 1 85 ? -12.067 -1.015 4.189 1.00 97.56 85 ALA A C 1
ATOM 640 O O . ALA A 1 85 ? -13.045 -0.470 4.698 1.00 97.56 85 ALA A O 1
ATOM 641 N N . GLN A 1 86 ? -11.951 -2.335 4.097 1.00 98.00 86 GLN A N 1
ATOM 642 C CA . GLN A 1 86 ? -12.856 -3.249 4.774 1.00 98.00 86 GLN A CA 1
ATOM 643 C C . GLN A 1 86 ? -12.278 -3.590 6.148 1.00 98.00 86 GLN A C 1
ATOM 645 O O . GLN A 1 86 ? -11.189 -4.156 6.250 1.00 98.00 86 GLN A O 1
ATOM 650 N N . VAL A 1 87 ? -13.011 -3.254 7.208 1.00 98.25 87 VAL A N 1
ATOM 651 C CA . VAL A 1 87 ? -12.621 -3.549 8.592 1.00 98.25 87 VAL A CA 1
ATOM 652 C C . VAL A 1 87 ? -13.658 -4.408 9.295 1.00 98.25 87 VAL A C 1
ATOM 654 O O . VAL A 1 87 ? -14.804 -4.508 8.857 1.00 98.25 87 VAL A O 1
ATOM 657 N N . LYS A 1 88 ? -13.251 -5.067 10.383 1.00 98.25 88 LYS A N 1
ATOM 658 C CA . LYS A 1 88 ? -14.163 -5.863 11.212 1.00 98.25 88 LYS A CA 1
ATOM 659 C C . LYS A 1 88 ? -14.943 -4.991 12.197 1.00 98.25 88 LYS A C 1
ATOM 661 O O . LYS A 1 88 ? -16.073 -5.333 12.531 1.00 98.25 88 LYS A O 1
ATOM 666 N N . ARG A 1 89 ? -14.335 -3.912 12.699 1.00 97.88 89 ARG A N 1
ATOM 667 C CA . ARG A 1 89 ? -14.901 -3.049 13.746 1.00 97.88 89 ARG A CA 1
ATOM 668 C C . ARG A 1 89 ? -14.599 -1.579 13.500 1.00 97.88 89 ARG A C 1
ATOM 670 O O . ARG A 1 89 ? -13.576 -1.242 12.907 1.00 97.88 89 ARG A O 1
ATOM 677 N N . LEU A 1 90 ? -15.479 -0.739 14.035 1.00 98.31 90 LEU A N 1
ATOM 678 C CA . LEU A 1 90 ? -15.245 0.687 14.208 1.00 98.31 90 LEU A CA 1
ATOM 679 C C . LEU A 1 90 ? -14.898 0.973 15.671 1.00 98.31 90 LEU A C 1
ATOM 681 O O . LEU A 1 90 ? -15.446 0.341 16.577 1.00 98.31 90 LEU A O 1
ATOM 685 N N . ALA A 1 91 ? -13.994 1.919 15.888 1.00 97.88 91 ALA A N 1
ATOM 686 C CA . ALA A 1 91 ? -13.598 2.413 17.196 1.00 97.88 91 ALA A CA 1
ATOM 687 C C . ALA A 1 91 ? -13.762 3.935 17.266 1.00 97.88 91 ALA A C 1
ATOM 689 O O . ALA A 1 91 ? -13.781 4.626 16.249 1.00 97.88 91 ALA A O 1
ATOM 690 N N . ARG A 1 92 ? -13.857 4.474 18.482 1.00 98.25 92 ARG A N 1
ATOM 691 C CA . ARG A 1 92 ? -13.945 5.924 18.695 1.00 98.25 92 ARG A CA 1
ATOM 692 C C . ARG A 1 92 ? -12.679 6.619 18.183 1.00 98.25 92 ARG A C 1
ATOM 694 O O . ARG A 1 92 ? -11.582 6.083 18.373 1.00 98.25 92 ARG A O 1
ATOM 701 N N . ALA A 1 93 ? -12.809 7.817 17.611 1.00 97.31 93 ALA A N 1
ATOM 702 C CA . ALA A 1 93 ? -11.669 8.647 17.209 1.00 97.31 93 ALA A CA 1
ATOM 703 C C . ALA A 1 93 ? -10.565 8.701 18.288 1.00 97.31 93 ALA A C 1
ATOM 705 O O . ALA A 1 93 ? -10.840 8.997 19.455 1.00 97.31 93 ALA A O 1
ATOM 706 N N . GLY A 1 94 ? -9.319 8.404 17.900 1.00 93.50 94 GLY A N 1
ATOM 707 C CA . GLY A 1 94 ? -8.146 8.494 18.780 1.00 93.50 94 GLY A CA 1
ATOM 708 C C . GLY A 1 94 ? -8.017 7.386 19.834 1.00 93.50 94 GLY A C 1
ATOM 709 O O . GLY A 1 94 ? -7.120 7.447 20.670 1.00 93.50 94 GLY A O 1
ATOM 710 N N . SER A 1 95 ? -8.891 6.373 19.813 1.00 96.75 95 SER A N 1
ATOM 711 C CA . SER A 1 95 ? -8.813 5.238 20.748 1.00 96.75 95 SER A CA 1
ATOM 712 C C . SER A 1 95 ? -7.825 4.147 20.319 1.00 96.75 95 SER A C 1
ATOM 714 O O . SER A 1 95 ? -7.396 3.347 21.151 1.00 96.75 95 SER A O 1
ATOM 716 N N . ILE A 1 96 ? -7.422 4.122 19.044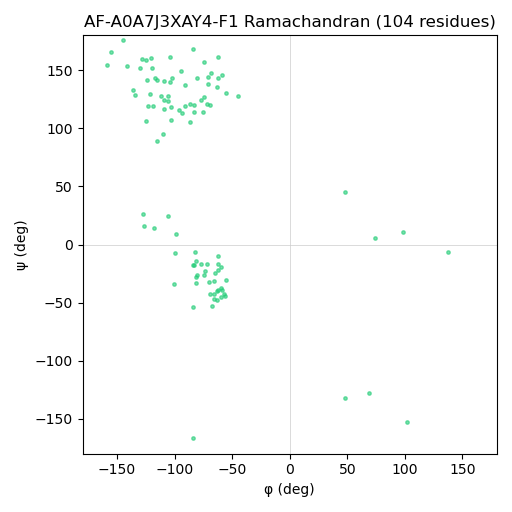 1.00 97.88 96 ILE A N 1
ATOM 717 C CA . ILE A 1 96 ? -6.341 3.255 18.567 1.00 97.88 96 ILE A CA 1
ATOM 718 C C . ILE A 1 96 ? -5.013 3.843 19.051 1.00 97.88 96 ILE A C 1
ATOM 720 O O . ILE A 1 96 ? -4.711 5.009 18.801 1.00 97.88 96 ILE A O 1
ATOM 724 N N . SER A 1 97 ? -4.195 3.027 19.723 1.00 97.25 97 SER A N 1
ATOM 725 C CA . SER A 1 97 ? -2.846 3.435 20.124 1.00 97.25 97 SER A CA 1
ATOM 726 C C . SER A 1 97 ? -2.049 3.893 18.894 1.00 97.25 97 SER A C 1
ATOM 728 O O . SER A 1 97 ? -1.973 3.129 17.930 1.00 97.25 97 SER A O 1
ATOM 730 N N . PRO A 1 98 ? -1.389 5.068 18.909 1.00 95.81 98 PRO A N 1
ATOM 731 C CA . PRO A 1 98 ? -0.628 5.557 17.757 1.00 95.81 98 PRO A CA 1
ATOM 732 C C . PRO A 1 98 ? 0.439 4.575 17.255 1.00 95.81 98 PRO A C 1
ATOM 734 O O . PRO A 1 98 ? 0.700 4.507 16.061 1.00 95.81 98 PRO A O 1
ATOM 737 N N . ARG A 1 99 ? 1.022 3.761 18.151 1.00 97.00 99 ARG A N 1
ATOM 738 C CA . ARG A 1 99 ? 1.998 2.714 17.784 1.00 97.00 99 ARG A CA 1
ATOM 739 C C . ARG A 1 99 ? 1.373 1.511 17.071 1.00 97.00 99 ARG A C 1
ATOM 741 O O . ARG A 1 99 ? 2.093 0.707 16.493 1.00 97.00 99 ARG A O 1
ATOM 748 N N . SER A 1 100 ? 0.056 1.358 17.162 1.00 96.94 100 SER A N 1
ATOM 749 C CA . SER A 1 100 ? -0.708 0.267 16.555 1.00 96.94 100 SER A CA 1
ATOM 750 C C . SER A 1 100 ? -1.384 0.673 15.243 1.00 96.94 100 SER A C 1
ATOM 752 O O . SER A 1 100 ? -1.937 -0.193 14.565 1.00 96.94 100 SER A O 1
ATOM 754 N N . VAL A 1 101 ? -1.340 1.957 14.873 1.00 97.75 101 VAL A N 1
ATOM 755 C CA . VAL A 1 101 ? -1.825 2.442 13.576 1.00 97.75 101 VAL A CA 1
ATOM 756 C C . VAL A 1 101 ? -0.890 1.942 12.477 1.00 97.75 101 VAL A C 1
ATOM 758 O O . VAL A 1 101 ? 0.299 2.247 12.477 1.00 97.75 101 VAL A O 1
ATOM 761 N N . GLN A 1 102 ? -1.439 1.174 11.539 1.00 97.94 102 GLN A N 1
ATOM 762 C CA . GLN A 1 102 ? -0.723 0.653 10.370 1.00 97.94 102 GLN A CA 1
ATOM 763 C C . GLN A 1 102 ? -1.017 1.469 9.111 1.00 97.94 102 GLN A C 1
ATOM 765 O O . GLN A 1 102 ? -0.138 1.649 8.271 1.00 97.94 102 GLN A O 1
ATOM 770 N N . VAL A 1 103 ? -2.242 1.988 8.986 1.00 97.81 103 VAL A N 1
ATOM 771 C CA . VAL A 1 103 ? -2.614 2.931 7.924 1.00 97.81 103 VAL A CA 1
ATOM 772 C C . VAL A 1 103 ? -3.149 4.202 8.570 1.00 97.81 103 VAL A C 1
ATOM 774 O O . VAL A 1 103 ? -4.144 4.124 9.293 1.00 97.81 103 VAL A O 1
ATOM 777 N N . PRO A 1 104 ? -2.510 5.359 8.347 1.00 96.94 104 PRO A N 1
ATOM 778 C CA . PRO A 1 104 ? -3.023 6.630 8.829 1.00 96.94 104 PRO A CA 1
ATOM 779 C C . PRO A 1 104 ? -4.217 7.097 7.986 1.00 96.94 104 PRO A C 1
ATOM 781 O O . PRO A 1 104 ? -4.363 6.733 6.821 1.00 96.94 104 PRO A O 1
ATOM 784 N N . ALA A 1 105 ? -5.043 7.958 8.574 1.00 93.88 105 ALA A N 1
ATOM 785 C CA . ALA A 1 105 ? -6.221 8.535 7.927 1.00 93.88 105 ALA A CA 1
ATOM 786 C C . ALA A 1 105 ? -5.950 9.405 6.675 1.00 93.88 105 ALA A C 1
ATOM 788 O O . ALA A 1 105 ? -6.867 9.626 5.878 1.00 93.88 105 ALA A O 1
ATOM 789 N N . HIS A 1 106 ? -4.735 9.947 6.524 1.00 83.94 106 HIS A N 1
ATOM 790 C CA . HIS A 1 106 ? -4.393 10.996 5.550 1.00 83.94 106 HIS A CA 1
ATOM 791 C C . HIS A 1 106 ? -3.553 10.502 4.368 1.00 83.94 106 HIS A C 1
ATOM 793 O O . HIS A 1 106 ? -2.637 9.678 4.582 1.00 83.94 106 HIS A O 1
#

Nearest PDB structures (foldseek):
  2ahw-assembly1_C  TM=9.523E-01  e=2.594E-06  Escherichia coli O157:H7
  2ahw-assembly1_D  TM=9.592E-01  e=6.090E-06  Escherichia coli O157:H7
  8k9h-assembly2_F  TM=8.656E-01  e=1.339E-05  Fusobacterium nucleatum
  5dbn-assembly2_E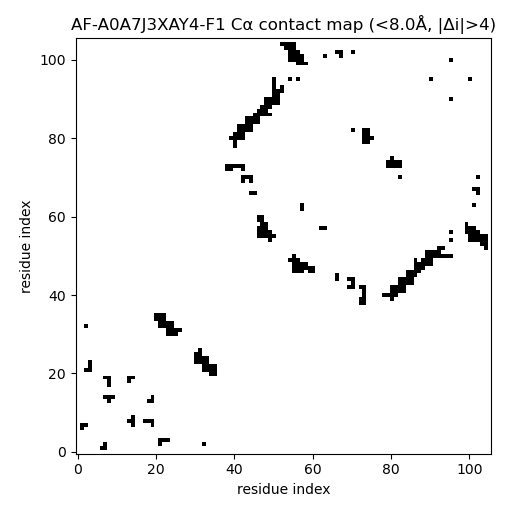  TM=8.404E-01  e=5.316E-05  Escherichia coli DH5[alpha]
  5n02-assembly1_A  TM=6.649E-01  e=1.084E-02  Myxococcus xanthus DK 1622

Radius of gyration: 18.63 Å; Cα contacts (8 Å, |Δi|>4): 169; chains: 1; bounding box: 44×28×49 Å

Secondary structure (DSSP, 8-state):
---GGG---SSHHHHHTT-S-EEEEEETTEEEEEE-----SEEEEEEEEEETT--EE-TTSS--TTHHHHHHHHH-SSS--EEEEEEEEEE-TT-S-GGGEEE---

Sequence (106 aa):
MFDPRYGGALNSLAEDRRTCRVDLITLGDEEYLLYRCPKPDVALIRGATADELGNISMEHEAAALNVLAIAQAARASPKKGVTIAQVKRLARAGSISPRSVQVPAH

Mean predicted aligned error: 4.27 Å

pLDDT: mean 93.37, std 5.73, range [62.0, 98.44]